Protein AF-A0A350NRB2-F1 (afdb_monomer_lite)

pLDDT: mean 89.44, std 10.89, range [41.53, 98.0]

Foldseek 3Di:
DDDDFLVNLADPDDLPDPQWDDPVVVVVQLVQEDPVQVVLVQVCLPDQDKDKWKWAWDADPNDIGIHIDNGRADDQQAQPPDRRNWIKMWIHHNSDIIIGTGFLSSLCVSLVHDPPDDPPVDDRNVSSRDSSPDHRPVVVVVCCVPPVVVVVVVVVVQADPVRHGD

Sequence (166 aa):
HQQHYLSSIVERIPHYHSTWWDEVRTQKFIESLSELQNKRLRQLQRCQETQWRTAYRRTRNGKAVWEIRQDEIAGCLRTARGGSSKQALIETSHGKVYVRWLTPREYARLQGVPDTFHIDHVKDSQAYFGFGDAVCLPVIRWIAKHYLLPALAENRIRRLPDGSPR

Secondary structure (DSSP, 8-state):
-----HHHHS----TTSTTBPPHHHHHHHHHTS-HHHHHHHHHHHT-SS-EEEEEEEEEETTEEEEEE-SSSSPPPP---SSGGGSEEEEEEETTEEEEEEPPHHHHHHHTT--TTS--TTS-HHHHHHHHHH---HHHHHHHIIIIIHHHHHHHHHTB-TTS-B-

Radius of gyration: 20.89 Å; chains: 1; bounding box: 60×34×57 Å

Structure (mmCIF, N/CA/C/O backbone):
data_AF-A0A350NRB2-F1
#
_entry.id   AF-A0A350NRB2-F1
#
loop_
_atom_site.group_PDB
_atom_site.id
_atom_site.type_symbol
_atom_site.label_atom_id
_atom_site.label_alt_id
_atom_site.label_comp_id
_atom_site.label_asym_id
_atom_site.label_entity_id
_atom_site.label_seq_id
_atom_site.pdbx_PDB_ins_code
_atom_site.Cartn_x
_atom_site.Cartn_y
_atom_site.Cartn_z
_atom_site.occupancy
_atom_site.B_iso_or_equiv
_atom_site.auth_seq_id
_atom_site.auth_comp_id
_atom_site.auth_asym_id
_atom_site.auth_atom_id
_atom_site.pdbx_PDB_model_num
ATOM 1 N N . HIS A 1 1 ? -4.257 6.708 -21.829 1.00 41.53 1 HIS A N 1
ATOM 2 C CA . HIS A 1 1 ? -3.647 6.650 -20.486 1.00 41.53 1 HIS A CA 1
ATOM 3 C C . HIS A 1 1 ? -4.463 5.690 -19.634 1.00 41.53 1 HIS A C 1
ATOM 5 O O . HIS A 1 1 ? -5.612 5.994 -19.356 1.00 41.53 1 HIS A O 1
ATOM 11 N N . GLN A 1 2 ? -3.930 4.515 -19.290 1.00 50.62 2 GLN A N 1
ATOM 12 C CA . GLN A 1 2 ? -4.568 3.643 -18.297 1.00 50.62 2 GLN A CA 1
ATOM 13 C C . GLN A 1 2 ? -4.294 4.239 -16.916 1.00 50.62 2 GLN A C 1
ATOM 15 O O . GLN A 1 2 ? -3.140 4.396 -16.522 1.00 50.62 2 GLN A O 1
ATOM 20 N N . GLN A 1 3 ? -5.346 4.645 -16.213 1.00 52.81 3 GLN A N 1
ATOM 21 C CA . GLN A 1 3 ? -5.234 5.121 -14.843 1.00 52.81 3 GLN A CA 1
ATOM 22 C C . GLN A 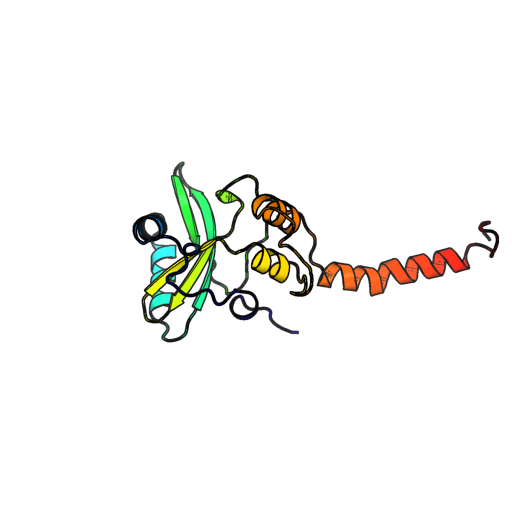1 3 ? -5.210 3.892 -13.926 1.00 52.81 3 GLN A C 1
ATOM 24 O O . GLN A 1 3 ? -6.184 3.148 -13.847 1.00 52.81 3 GLN A O 1
ATOM 29 N N . HIS A 1 4 ? -4.065 3.626 -13.297 1.00 66.06 4 HIS A N 1
ATOM 30 C CA . HIS A 1 4 ? -3.897 2.483 -12.400 1.00 66.06 4 HIS A CA 1
ATOM 31 C C . HIS A 1 4 ? -4.423 2.842 -11.008 1.00 66.06 4 HIS A C 1
ATOM 33 O O . HIS A 1 4 ? -3.705 3.413 -10.189 1.00 66.06 4 HIS A O 1
ATOM 39 N N . TYR A 1 5 ? -5.694 2.533 -10.757 1.00 84.50 5 TYR A N 1
ATOM 40 C CA . TYR A 1 5 ? -6.313 2.678 -9.440 1.00 84.50 5 TYR A CA 1
ATOM 41 C C . TYR A 1 5 ? -5.927 1.525 -8.512 1.00 84.50 5 TYR A C 1
ATOM 43 O O . TYR A 1 5 ? -5.703 0.400 -8.974 1.00 84.50 5 TYR A O 1
ATOM 51 N N . LEU A 1 6 ? -5.919 1.773 -7.196 1.00 89.50 6 LEU A N 1
ATOM 52 C CA . LEU A 1 6 ? -5.667 0.739 -6.183 1.00 89.50 6 LEU A CA 1
ATOM 53 C C . LEU A 1 6 ? -6.552 -0.506 -6.372 1.00 89.50 6 LEU A C 1
ATOM 55 O O . LEU A 1 6 ? -6.081 -1.632 -6.238 1.00 89.50 6 LEU A O 1
ATOM 59 N N . SER A 1 7 ? -7.812 -0.327 -6.766 1.00 91.00 7 SER A N 1
ATOM 60 C CA . SER A 1 7 ? -8.747 -1.428 -7.030 1.00 91.00 7 SER A CA 1
ATOM 61 C C . SER A 1 7 ? -8.220 -2.461 -8.040 1.00 91.00 7 SER A C 1
ATOM 63 O O . SER A 1 7 ? -8.561 -3.640 -7.917 1.00 91.00 7 SER A O 1
ATOM 65 N N . SER A 1 8 ? -7.371 -2.048 -8.989 1.00 90.56 8 SER A N 1
ATOM 66 C CA . SER A 1 8 ? -6.782 -2.907 -10.029 1.00 90.56 8 SER A CA 1
ATOM 67 C C . SER A 1 8 ? -5.518 -3.654 -9.595 1.00 90.56 8 SER A C 1
ATOM 69 O O . SER A 1 8 ? -5.145 -4.636 -10.230 1.00 90.56 8 SER A O 1
ATOM 71 N N . ILE A 1 9 ? -4.858 -3.211 -8.522 1.00 92.12 9 ILE A N 1
ATOM 72 C CA . ILE A 1 9 ? -3.605 -3.818 -8.055 1.00 92.12 9 ILE A CA 1
ATOM 73 C C . ILE A 1 9 ? -3.805 -4.695 -6.821 1.00 92.12 9 ILE A C 1
ATOM 75 O O . ILE A 1 9 ? -3.019 -5.618 -6.606 1.00 92.12 9 ILE A O 1
ATOM 79 N N . VAL A 1 10 ? -4.821 -4.398 -6.003 1.00 95.19 10 VAL A N 1
ATOM 80 C CA . VAL A 1 10 ? -4.997 -5.041 -4.699 1.00 95.19 10 VAL A CA 1
ATOM 81 C C . VAL A 1 10 ? -5.550 -6.455 -4.830 1.00 95.19 10 VAL A C 1
ATOM 83 O O . VAL A 1 10 ? -6.479 -6.721 -5.594 1.00 95.19 10 VAL A O 1
ATOM 86 N N . GLU A 1 11 ? -4.985 -7.377 -4.065 1.00 95.56 11 GLU A N 1
ATOM 87 C CA . GLU A 1 11 ? -5.431 -8.759 -3.980 1.00 95.56 11 GLU A CA 1
ATOM 88 C C . GLU A 1 11 ? -6.779 -8.853 -3.265 1.00 95.56 11 GLU A C 1
ATOM 90 O O . GLU A 1 11 ? -7.020 -8.214 -2.235 1.00 95.56 11 GLU A O 1
ATOM 95 N N . ARG A 1 12 ? -7.668 -9.681 -3.820 1.00 95.19 12 ARG A N 1
ATOM 96 C CA . ARG A 1 12 ? -8.990 -9.973 -3.260 1.00 95.19 12 ARG A CA 1
ATOM 97 C C . ARG A 1 12 ? -8.861 -11.076 -2.214 1.00 95.19 12 ARG A 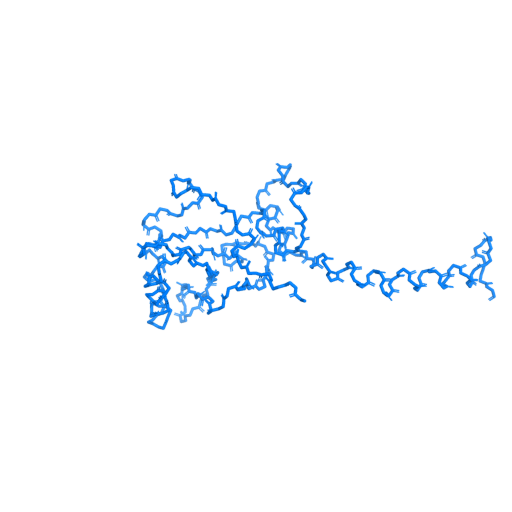C 1
ATOM 99 O O . ARG A 1 12 ? -9.127 -12.241 -2.484 1.00 95.19 12 ARG A O 1
ATOM 106 N N . ILE A 1 13 ? -8.388 -10.692 -1.033 1.00 96.06 13 ILE A N 1
ATOM 107 C CA . ILE A 1 13 ? -8.160 -11.608 0.087 1.00 96.06 13 ILE A CA 1
ATOM 108 C C . ILE A 1 13 ? -9.407 -11.633 0.985 1.00 96.06 13 ILE A C 1
ATOM 110 O O . ILE A 1 13 ? -9.800 -10.567 1.466 1.00 96.06 13 ILE A O 1
ATOM 114 N N . PRO A 1 14 ? -10.002 -12.806 1.279 1.00 96.44 14 PRO A N 1
ATOM 115 C CA . PRO A 1 14 ? -11.158 -12.899 2.169 1.00 96.44 14 PRO A CA 1
ATOM 116 C C . PRO A 1 14 ? -10.893 -12.288 3.550 1.00 96.44 14 PRO A C 1
ATOM 118 O O . PRO A 1 14 ? -9.805 -12.447 4.105 1.00 96.44 14 PRO A O 1
ATOM 121 N N . HIS A 1 15 ? -11.890 -11.619 4.138 1.00 95.38 15 HIS A N 1
ATOM 122 C CA . HIS A 1 15 ? -11.724 -10.874 5.399 1.00 95.38 15 HIS A CA 1
ATOM 123 C C . HIS A 1 15 ? -11.371 -11.745 6.615 1.00 95.38 15 HIS A C 1
ATOM 125 O O . HIS A 1 15 ? -10.849 -11.225 7.593 1.00 95.38 15 HIS A O 1
ATOM 131 N N . TYR A 1 16 ? -11.608 -13.060 6.558 1.00 94.44 16 TYR A N 1
ATOM 132 C CA . TYR A 1 16 ? -11.218 -14.010 7.611 1.00 94.44 16 TYR A CA 1
ATOM 133 C C . TYR A 1 16 ? -9.739 -14.432 7.548 1.00 94.44 16 TYR A C 1
ATOM 135 O O . TYR A 1 16 ? -9.265 -15.161 8.417 1.00 94.44 16 TYR A O 1
ATOM 143 N N . HIS A 1 17 ? -9.002 -14.029 6.510 1.00 97.50 17 HIS A N 1
ATOM 144 C CA . HIS A 1 17 ? -7.596 -14.386 6.353 1.00 97.50 17 HIS A CA 1
ATOM 145 C C . HIS A 1 17 ? -6.698 -13.586 7.311 1.00 97.50 17 HIS A C 1
ATOM 147 O O . HIS A 1 17 ? -6.865 -12.378 7.477 1.00 97.50 17 HIS A O 1
ATOM 153 N N . SER A 1 18 ? -5.671 -14.230 7.867 1.00 95.94 18 SER A N 1
ATOM 154 C CA . SER A 1 18 ? -4.775 -13.670 8.898 1.00 95.94 18 SER A CA 1
ATOM 155 C C . SER A 1 18 ? -3.892 -12.499 8.442 1.00 95.94 18 SER A C 1
ATOM 157 O O . SER A 1 18 ? -3.223 -11.860 9.253 1.00 95.94 18 SER A O 1
ATOM 159 N N . THR A 1 19 ? -3.874 -12.192 7.143 1.00 95.62 19 THR A N 1
ATOM 160 C CA . THR A 1 19 ? -3.226 -10.982 6.607 1.00 95.62 19 THR A CA 1
ATOM 161 C C . THR A 1 19 ? -3.927 -9.706 7.054 1.00 95.62 19 THR A C 1
ATOM 163 O O . THR A 1 19 ? -3.277 -8.662 7.162 1.00 95.62 19 THR A O 1
ATOM 166 N N . TRP A 1 20 ? -5.243 -9.777 7.269 1.00 97.88 20 TRP A N 1
ATOM 167 C CA . TRP A 1 20 ? -6.020 -8.678 7.820 1.00 97.88 20 TRP A CA 1
ATOM 168 C C . TRP A 1 20 ? -5.684 -8.496 9.292 1.00 97.88 20 TRP A C 1
ATOM 170 O O . TRP A 1 20 ? -5.457 -9.453 10.028 1.00 97.88 20 TRP A O 1
ATOM 180 N N . TRP A 1 21 ? -5.576 -7.242 9.714 1.00 97.56 21 TRP A N 1
ATOM 181 C CA . 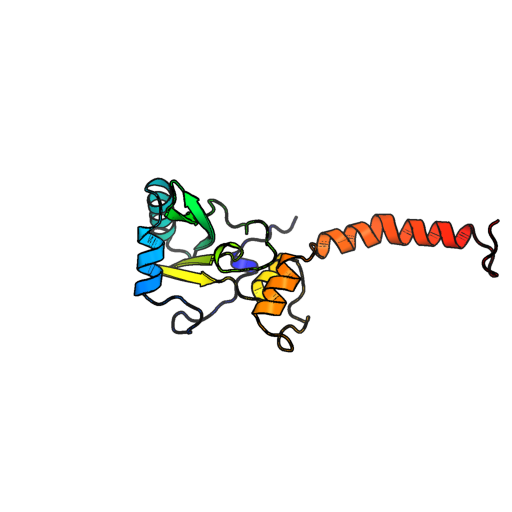TRP A 1 21 ? -5.358 -6.934 11.114 1.00 97.56 21 TRP A CA 1
ATOM 182 C C . TRP A 1 21 ? -6.589 -7.328 11.918 1.00 97.56 21 TRP A C 1
ATOM 184 O O . TRP A 1 21 ? -7.718 -7.086 11.494 1.00 97.56 21 TRP A O 1
ATOM 194 N N . ASP A 1 22 ? -6.350 -7.893 13.098 1.00 97.44 22 ASP A N 1
ATOM 195 C CA . ASP A 1 22 ? -7.407 -8.128 14.072 1.00 97.44 22 ASP A CA 1
ATOM 196 C C . ASP A 1 22 ? -8.091 -6.816 14.502 1.00 97.44 22 ASP A C 1
ATOM 198 O O . ASP A 1 22 ? -7.633 -5.696 14.222 1.00 97.44 22 ASP A O 1
ATOM 202 N N . GLU A 1 23 ? -9.218 -6.959 15.193 1.00 96.12 23 GLU A N 1
ATOM 203 C CA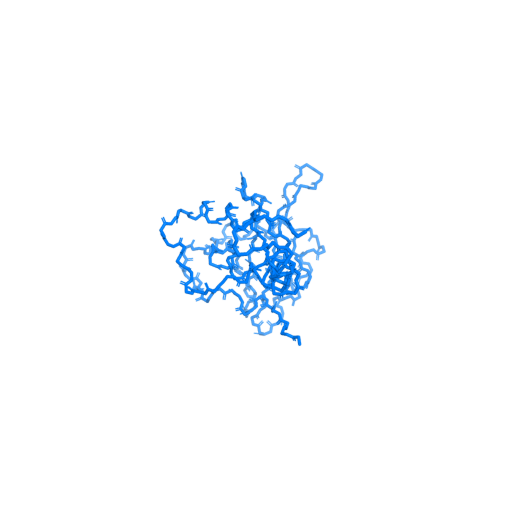 . GLU A 1 23 ? -10.031 -5.835 15.654 1.00 96.12 23 GLU A CA 1
ATOM 204 C C . GL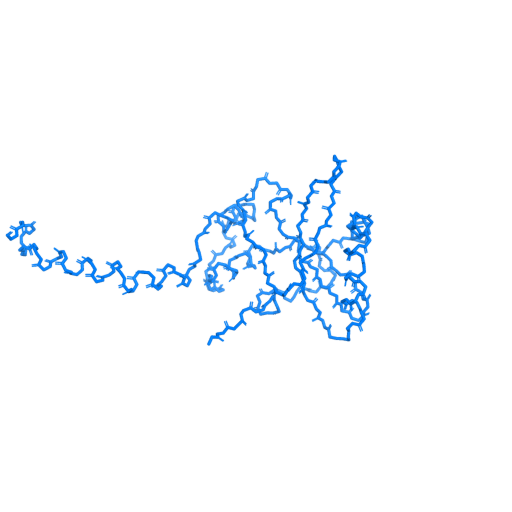U A 1 23 ? -9.246 -4.908 16.588 1.00 96.12 23 GLU A C 1
ATOM 206 O O . GLU A 1 23 ? -9.300 -3.689 16.436 1.00 96.12 23 GLU A O 1
ATOM 211 N N . VAL A 1 24 ? -8.437 -5.466 17.496 1.00 97.69 24 VAL A N 1
ATOM 212 C CA . VAL A 1 24 ? -7.639 -4.700 18.467 1.00 97.69 24 VAL A CA 1
ATOM 213 C C . VAL A 1 24 ? -6.630 -3.800 17.754 1.00 97.69 24 VAL A C 1
ATOM 215 O O . VAL A 1 24 ? -6.453 -2.627 18.092 1.00 97.69 24 VAL A O 1
ATOM 218 N N . ARG A 1 25 ? -5.941 -4.332 16.750 1.00 96.81 25 ARG A N 1
ATOM 219 C CA . ARG A 1 25 ? -4.947 -3.610 15.964 1.00 96.81 25 ARG A CA 1
ATOM 220 C C . ARG A 1 25 ? -5.597 -2.598 15.029 1.00 96.81 25 ARG A C 1
ATOM 222 O O . ARG A 1 25 ? -5.054 -1.503 14.871 1.00 96.81 25 ARG A O 1
ATOM 229 N N . THR A 1 26 ? -6.736 -2.939 14.437 1.00 97.19 26 THR A N 1
ATOM 230 C CA . THR A 1 26 ? -7.526 -2.018 13.610 1.00 97.19 26 THR A CA 1
ATOM 231 C C . THR A 1 26 ? -8.039 -0.844 14.440 1.00 97.19 26 THR A C 1
ATOM 233 O O . THR A 1 26 ? -7.910 0.308 14.027 1.00 97.19 26 THR A O 1
ATOM 236 N N . GLN A 1 27 ? -8.501 -1.099 15.662 1.00 97.00 27 GLN A N 1
ATOM 237 C CA . GLN A 1 27 ? -8.938 -0.061 16.585 1.00 97.00 27 GLN A CA 1
ATOM 238 C C . GLN A 1 27 ? -7.784 0.879 16.969 1.00 97.00 27 GLN A C 1
ATOM 240 O O . GLN A 1 27 ? -7.914 2.095 16.832 1.00 97.00 27 GLN A O 1
ATOM 245 N N . LYS A 1 28 ? -6.601 0.341 17.304 1.00 96.75 28 LYS A N 1
ATOM 246 C CA . LYS A 1 28 ? -5.389 1.156 17.546 1.00 96.75 28 LYS A CA 1
ATOM 247 C C . LYS A 1 28 ? -4.987 2.005 16.337 1.00 96.75 28 LYS A C 1
ATOM 249 O O . LYS A 1 28 ? -4.442 3.097 16.495 1.00 96.75 28 LYS A O 1
ATOM 254 N N . PHE A 1 29 ? -5.208 1.504 15.121 1.00 96.88 29 PHE A N 1
ATOM 255 C CA . PHE A 1 29 ? -4.998 2.282 13.903 1.00 96.88 29 PHE A CA 1
ATOM 256 C C . PHE A 1 29 ? -5.948 3.482 13.852 1.00 96.88 29 PHE A C 1
ATOM 258 O O . PHE A 1 29 ? -5.467 4.606 13.705 1.00 96.88 29 PHE A O 1
ATOM 265 N N . ILE A 1 30 ? -7.252 3.259 14.045 1.00 96.88 30 ILE A N 1
ATOM 266 C CA . ILE A 1 30 ? -8.292 4.300 14.017 1.00 96.88 30 ILE A CA 1
ATOM 267 C C . ILE A 1 30 ? -8.052 5.354 15.109 1.00 96.88 30 ILE A C 1
ATOM 269 O O . ILE A 1 30 ? -8.092 6.552 14.834 1.00 96.88 30 ILE A O 1
ATOM 273 N N . GLU A 1 31 ? -7.734 4.928 16.331 1.00 96.81 31 GLU A N 1
ATOM 274 C CA . GLU A 1 31 ? -7.469 5.817 17.475 1.00 96.81 31 GLU A CA 1
ATOM 275 C C . GLU A 1 31 ? -6.253 6.722 17.270 1.00 96.81 31 GLU A C 1
ATOM 277 O O . GLU A 1 31 ? -6.182 7.819 17.819 1.00 96.81 31 GLU A O 1
ATOM 282 N N . SER A 1 32 ? -5.290 6.284 16.459 1.00 96.50 32 SER A N 1
ATOM 283 C CA . SER A 1 32 ? -4.105 7.084 16.147 1.00 96.50 32 SER A CA 1
ATOM 284 C C . SER A 1 32 ? -4.345 8.160 15.079 1.00 96.50 32 SER A C 1
ATOM 286 O O . SER A 1 32 ? -3.464 8.991 14.844 1.00 96.50 32 SER A O 1
ATOM 288 N N . LEU A 1 33 ? -5.485 8.114 14.378 1.00 96.75 33 LEU A N 1
ATOM 289 C CA . LEU A 1 33 ? -5.806 9.059 13.314 1.00 96.75 33 LEU A CA 1
ATOM 290 C C . LEU A 1 33 ? -6.106 10.437 13.912 1.00 96.75 33 LEU A C 1
ATOM 292 O O . LEU A 1 33 ? -6.843 10.570 14.888 1.00 96.75 33 LEU A O 1
ATOM 296 N N . SER A 1 34 ? -5.599 11.492 13.273 1.00 95.31 34 SER A N 1
ATOM 297 C CA . SER A 1 34 ? -6.030 12.853 13.604 1.00 95.31 34 SER A CA 1
ATOM 298 C C . SER A 1 34 ? -7.513 13.055 13.278 1.00 95.31 34 SER A C 1
ATOM 300 O O . SER A 1 34 ? -8.099 12.305 12.495 1.00 95.31 34 SER A O 1
ATOM 302 N N . GLU A 1 35 ? -8.128 14.105 13.822 1.00 95.00 35 GLU A N 1
ATOM 303 C CA . GLU A 1 35 ? -9.534 14.431 13.548 1.00 95.00 35 GLU A CA 1
ATOM 304 C C . GLU A 1 35 ? -9.823 14.545 12.040 1.00 95.00 35 GLU A C 1
ATOM 306 O O . GLU A 1 35 ? -10.818 14.014 11.544 1.00 95.00 35 GLU A O 1
ATOM 311 N N . LEU A 1 36 ? -8.907 15.164 11.287 1.00 94.31 36 LEU A N 1
ATOM 312 C CA . LEU A 1 36 ? -8.999 15.275 9.831 1.00 94.31 36 LEU A CA 1
ATOM 313 C C . LEU A 1 36 ? -8.997 13.900 9.145 1.00 94.31 36 LEU A C 1
ATOM 315 O O . LEU A 1 36 ? -9.791 13.658 8.238 1.00 94.31 36 LEU A O 1
ATOM 319 N N . GLN A 1 37 ? -8.120 12.992 9.576 1.00 95.75 37 GLN A N 1
ATOM 320 C CA . GLN A 1 37 ? -8.018 11.647 9.007 1.00 95.75 37 GLN A CA 1
ATOM 321 C C . GLN A 1 37 ? -9.229 10.782 9.379 1.00 95.75 37 GLN A C 1
ATOM 323 O O . GLN A 1 37 ? -9.753 10.059 8.535 1.00 95.75 37 GLN A O 1
ATOM 328 N N . ASN A 1 38 ? -9.742 10.925 10.602 1.00 96.19 38 ASN A N 1
ATOM 329 C CA . ASN A 1 38 ? -10.978 10.282 11.040 1.00 96.19 38 ASN A CA 1
ATOM 330 C C . ASN A 1 38 ? -12.193 10.758 10.232 1.00 96.19 38 ASN A C 1
ATOM 332 O O . ASN A 1 38 ? -13.007 9.942 9.801 1.00 96.19 38 ASN A O 1
ATOM 336 N N . LYS A 1 39 ? -12.309 12.067 9.965 1.00 95.25 39 LYS A N 1
ATOM 337 C CA . LYS A 1 39 ? -13.358 12.616 9.087 1.00 95.25 39 LYS A CA 1
ATOM 338 C C . LYS A 1 39 ? -13.295 12.003 7.685 1.00 95.25 39 LYS A C 1
ATOM 340 O O . LYS A 1 39 ? -14.335 11.616 7.157 1.00 95.25 39 LYS A O 1
ATOM 345 N N . ARG A 1 40 ? -12.094 11.845 7.116 1.00 94.06 40 ARG A N 1
ATOM 346 C CA . ARG A 1 40 ? -11.900 11.171 5.819 1.00 94.06 40 ARG A CA 1
ATOM 347 C C . ARG A 1 40 ? -12.304 9.702 5.858 1.00 94.06 40 ARG A C 1
ATOM 349 O O . ARG A 1 40 ? -13.058 9.271 4.994 1.00 94.06 40 ARG A O 1
ATOM 356 N N . LEU A 1 41 ? -11.862 8.942 6.862 1.00 96.00 41 LEU A N 1
ATOM 357 C CA . LEU A 1 41 ? -12.232 7.530 6.991 1.00 96.00 41 LEU A CA 1
ATOM 358 C C . LEU A 1 41 ? -13.756 7.357 7.054 1.00 96.00 41 LEU A C 1
ATOM 360 O O . LEU A 1 41 ? -14.314 6.533 6.336 1.00 96.00 41 LEU A O 1
ATOM 364 N N . ARG A 1 42 ? -14.443 8.202 7.831 1.00 94.88 42 ARG A N 1
ATOM 365 C CA . ARG A 1 42 ? -15.910 8.190 7.925 1.00 94.88 42 ARG A CA 1
ATOM 366 C C . ARG A 1 42 ? -16.600 8.510 6.600 1.00 94.88 42 ARG A C 1
ATOM 368 O O . ARG A 1 42 ? -17.676 7.981 6.349 1.00 94.88 42 ARG A O 1
ATOM 375 N N . GLN A 1 43 ? -16.022 9.375 5.767 1.00 93.50 43 GLN A N 1
ATOM 376 C CA . GLN A 1 43 ? -16.550 9.638 4.424 1.00 93.50 43 GLN A CA 1
ATOM 377 C C . GLN A 1 43 ? -16.443 8.392 3.541 1.00 93.50 43 GLN A C 1
ATOM 379 O O . GLN A 1 43 ? -17.430 8.029 2.912 1.00 93.50 43 GLN A O 1
ATOM 384 N N . LEU A 1 44 ? -15.300 7.701 3.566 1.00 93.06 44 LEU A N 1
ATOM 385 C CA . LEU A 1 44 ? -15.099 6.457 2.813 1.00 93.06 44 LEU A CA 1
ATOM 386 C C . LEU A 1 44 ? -16.073 5.356 3.260 1.00 93.06 44 LEU A C 1
ATOM 388 O O . LEU A 1 44 ? -16.668 4.685 2.427 1.00 93.06 44 LEU A O 1
ATOM 392 N N . GLN A 1 45 ? -16.315 5.225 4.568 1.00 93.69 45 GLN A N 1
ATOM 393 C CA . GLN A 1 45 ? -17.270 4.250 5.114 1.00 93.69 45 GLN A CA 1
ATOM 394 C C . GLN A 1 45 ? -18.725 4.486 4.686 1.00 93.69 45 GLN A C 1
ATOM 396 O O . GLN A 1 45 ? -19.524 3.554 4.731 1.00 93.69 45 GLN A O 1
ATOM 401 N N . ARG A 1 46 ? -19.095 5.720 4.319 1.00 92.62 46 ARG A N 1
ATOM 402 C CA . ARG A 1 46 ? -20.456 6.046 3.859 1.00 92.62 46 ARG A CA 1
ATOM 403 C C . ARG A 1 46 ? -20.705 5.619 2.414 1.00 92.62 46 ARG A C 1
ATOM 405 O O . ARG A 1 46 ? -21.860 5.582 1.998 1.00 92.62 46 ARG A O 1
ATOM 412 N N . CYS A 1 47 ? -19.655 5.318 1.654 1.00 88.06 47 CYS A N 1
ATOM 413 C CA . CYS A 1 47 ? -19.790 4.780 0.309 1.00 88.06 47 CYS A CA 1
ATOM 414 C C . CYS A 1 47 ? -20.356 3.354 0.370 1.00 88.06 47 CYS A C 1
ATOM 416 O O . CYS A 1 47 ? -19.949 2.545 1.203 1.00 88.06 47 CYS A O 1
ATOM 418 N N . GLN A 1 48 ? -21.301 3.047 -0.522 1.00 86.12 48 GLN A N 1
ATOM 419 C CA . GLN A 1 48 ? -21.847 1.691 -0.645 1.00 86.12 48 GLN A CA 1
ATOM 420 C C . GLN A 1 48 ? -20.883 0.744 -1.367 1.00 86.12 48 GLN A C 1
ATOM 422 O O . GLN A 1 48 ? -20.880 -0.454 -1.099 1.00 86.12 48 GLN A O 1
ATOM 427 N N . GLU A 1 49 ? -20.054 1.288 -2.255 1.00 90.75 49 GLU A N 1
ATOM 428 C CA . GLU A 1 49 ? -19.031 0.543 -2.981 1.00 90.75 49 GLU A CA 1
ATOM 429 C C . GLU A 1 49 ? -17.753 0.392 -2.157 1.00 90.75 49 GLU A C 1
ATOM 431 O O . GLU A 1 49 ? -17.381 1.283 -1.388 1.00 90.75 49 GLU A O 1
ATOM 436 N N . THR A 1 50 ? -17.036 -0.710 -2.377 1.00 92.94 50 THR A N 1
ATOM 437 C CA . THR A 1 50 ? -15.734 -0.941 -1.750 1.00 92.94 50 THR A CA 1
ATOM 438 C C . THR A 1 50 ? -14.720 0.112 -2.196 1.00 92.94 50 THR A C 1
ATOM 440 O O . THR A 1 50 ? -14.401 0.218 -3.379 1.00 92.94 50 THR A O 1
ATOM 443 N N . GLN A 1 51 ? -14.168 0.852 -1.236 1.00 94.69 51 GLN A N 1
ATOM 444 C CA . GLN A 1 51 ? -13.125 1.853 -1.466 1.00 94.69 51 GLN A CA 1
ATOM 445 C C . GLN A 1 51 ? -11.776 1.360 -0.950 1.00 94.69 51 GLN A C 1
ATOM 447 O O . GLN A 1 51 ? -11.698 0.661 0.063 1.00 94.69 51 GLN A O 1
ATOM 452 N N . TRP A 1 52 ? -10.706 1.800 -1.612 1.00 95.56 52 TRP A N 1
ATOM 453 C CA . TRP A 1 52 ? -9.332 1.437 -1.270 1.00 95.56 52 TRP A CA 1
ATOM 454 C C . TRP A 1 52 ? -8.484 2.682 -1.058 1.00 95.56 52 TRP A C 1
ATOM 456 O O . TRP A 1 52 ? -8.421 3.547 -1.932 1.00 95.56 52 TRP A O 1
ATOM 466 N N . ARG A 1 53 ? -7.787 2.778 0.073 1.00 96.12 53 ARG A N 1
ATOM 467 C CA . ARG A 1 53 ? -6.792 3.835 0.320 1.00 96.12 53 ARG A CA 1
ATOM 468 C C . ARG A 1 53 ? -5.529 3.240 0.904 1.00 96.12 53 ARG A C 1
ATOM 470 O O . ARG A 1 53 ? -5.591 2.261 1.643 1.00 96.12 53 ARG A O 1
ATOM 477 N N . THR A 1 54 ? -4.380 3.848 0.621 1.00 95.88 54 THR A N 1
ATOM 478 C CA . THR A 1 54 ? -3.175 3.540 1.393 1.00 95.88 54 THR A CA 1
ATOM 479 C C . THR A 1 54 ? -3.023 4.486 2.574 1.00 95.88 54 THR A C 1
ATOM 481 O O . THR A 1 54 ? -3.494 5.627 2.567 1.00 95.88 54 THR A O 1
ATOM 484 N N . ALA A 1 55 ? -2.338 4.007 3.604 1.00 95.62 55 ALA A N 1
ATOM 485 C CA . ALA A 1 55 ? -1.937 4.803 4.746 1.00 95.62 55 ALA A CA 1
ATOM 486 C C . ALA A 1 55 ? -0.489 4.525 5.129 1.00 95.62 55 ALA A C 1
ATOM 488 O O . ALA A 1 55 ? 0.062 3.446 4.894 1.00 95.62 55 ALA A O 1
ATOM 489 N N . TYR A 1 56 ? 0.132 5.524 5.741 1.00 93.06 56 TYR A N 1
ATOM 490 C CA . TYR A 1 56 ? 1.522 5.463 6.160 1.00 93.0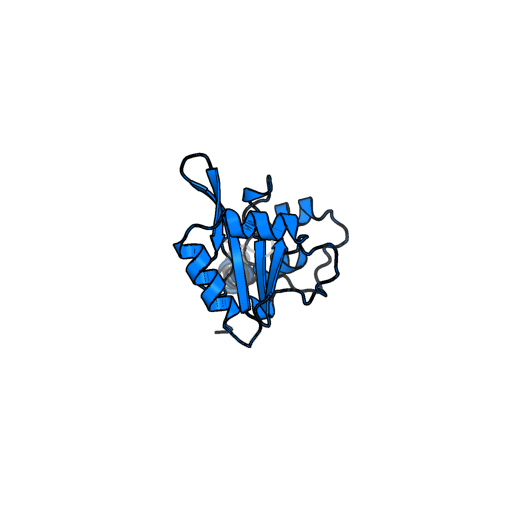6 56 TYR A CA 1
ATOM 491 C C . TYR A 1 56 ? 1.664 5.928 7.607 1.00 93.06 56 TYR A C 1
ATOM 493 O O . TYR A 1 56 ? 0.959 6.822 8.080 1.00 93.06 56 TYR A O 1
ATOM 501 N N . ARG A 1 57 ? 2.603 5.306 8.319 1.00 93.06 57 ARG A N 1
ATOM 502 C CA . ARG A 1 57 ? 2.896 5.642 9.711 1.00 93.06 57 ARG A CA 1
ATOM 503 C C . ARG A 1 57 ? 3.844 6.842 9.761 1.00 93.06 57 ARG A C 1
ATOM 505 O O . ARG A 1 57 ? 4.906 6.819 9.136 1.00 93.06 57 ARG A O 1
ATOM 512 N N . ARG A 1 58 ? 3.486 7.888 10.506 1.00 91.19 58 ARG A N 1
ATOM 513 C CA . ARG A 1 58 ? 4.316 9.081 10.753 1.00 91.19 58 ARG A CA 1
ATOM 514 C C . ARG A 1 58 ? 4.507 9.303 12.240 1.00 91.19 58 ARG A C 1
ATOM 516 O O . ARG A 1 58 ? 3.687 8.879 13.042 1.00 91.19 58 ARG A O 1
ATOM 523 N N . THR A 1 59 ? 5.564 10.020 12.593 1.00 91.75 59 THR A N 1
ATOM 524 C CA . THR A 1 59 ? 5.711 10.579 13.936 1.00 91.75 59 THR A CA 1
ATOM 525 C C . THR A 1 59 ? 5.262 12.035 13.904 1.00 91.75 59 THR A C 1
ATOM 527 O O . THR A 1 59 ? 5.744 12.819 13.083 1.00 91.75 59 THR A O 1
ATOM 530 N N . ARG A 1 60 ? 4.328 12.395 14.782 1.00 91.94 60 ARG A N 1
ATOM 531 C CA . ARG A 1 60 ? 3.855 13.765 15.008 1.00 91.94 60 ARG A CA 1
ATOM 532 C C . ARG A 1 60 ? 3.933 14.039 16.500 1.00 91.94 60 ARG A C 1
ATOM 534 O O . ARG A 1 60 ? 3.416 13.249 17.282 1.00 91.94 60 ARG A O 1
ATOM 541 N N . ASN A 1 61 ? 4.605 15.119 16.894 1.00 91.62 61 ASN A N 1
ATOM 542 C CA . ASN A 1 61 ? 4.765 15.504 18.303 1.00 91.62 61 ASN A CA 1
ATOM 543 C C . ASN A 1 61 ? 5.242 14.332 19.191 1.00 91.62 61 ASN A C 1
ATOM 545 O O . ASN A 1 61 ? 4.664 14.050 20.235 1.00 91.62 61 ASN A O 1
ATOM 549 N N . GLY A 1 62 ? 6.235 13.571 18.712 1.00 91.31 62 GLY A N 1
ATOM 550 C CA . GLY A 1 62 ? 6.781 12.398 19.411 1.00 91.31 62 GLY A CA 1
ATOM 551 C C . GLY A 1 62 ? 5.891 11.145 19.420 1.00 91.31 62 GLY A C 1
ATOM 552 O O . GLY A 1 62 ? 6.339 10.092 19.862 1.00 91.31 62 GLY A O 1
ATOM 553 N N . LYS A 1 63 ? 4.660 11.207 18.896 1.00 91.94 63 LYS A N 1
ATOM 554 C CA . LYS A 1 63 ? 3.714 10.083 18.854 1.00 91.94 63 LYS A CA 1
ATOM 555 C C . LYS A 1 63 ? 3.606 9.500 17.450 1.00 91.94 63 LYS A C 1
ATOM 557 O O . LYS A 1 63 ? 3.560 10.229 16.459 1.00 91.94 63 LYS A O 1
ATOM 562 N N . ALA A 1 64 ? 3.555 8.175 17.359 1.00 91.50 64 ALA A N 1
ATOM 563 C CA . ALA A 1 64 ? 3.322 7.493 16.094 1.00 91.50 64 ALA A CA 1
ATOM 564 C C . ALA A 1 64 ? 1.829 7.528 15.738 1.00 91.50 64 ALA A C 1
ATOM 566 O O . ALA A 1 64 ? 1.003 7.032 16.498 1.00 91.50 64 ALA A O 1
ATOM 567 N N . VAL A 1 65 ? 1.510 8.069 14.569 1.00 95.06 65 VAL A N 1
ATOM 568 C CA . VAL A 1 65 ? 0.154 8.238 14.037 1.00 95.06 65 VAL A CA 1
ATOM 569 C C . VAL A 1 65 ? 0.057 7.663 12.629 1.00 95.06 65 VAL A C 1
ATOM 571 O O . VAL A 1 65 ? 1.070 7.505 11.937 1.00 95.06 65 VAL A O 1
ATOM 574 N N . TRP A 1 66 ? -1.162 7.366 12.194 1.00 96.19 66 TRP A N 1
ATOM 575 C CA . TRP A 1 66 ? -1.452 6.972 10.821 1.00 96.19 66 TRP A CA 1
ATOM 576 C C . TRP A 1 66 ? -2.033 8.141 10.020 1.00 96.19 66 TRP A C 1
ATOM 578 O O . TRP A 1 66 ? -2.838 8.930 10.511 1.00 96.19 66 TRP A O 1
ATOM 588 N N . GLU A 1 67 ? -1.611 8.260 8.765 1.00 95.19 67 GLU A N 1
ATOM 589 C CA . GLU A 1 67 ? -2.140 9.241 7.819 1.00 95.19 67 GLU A CA 1
ATOM 590 C C . GLU A 1 67 ? -2.647 8.513 6.571 1.00 95.19 67 GLU A C 1
ATOM 592 O O . GLU A 1 67 ? -1.893 7.776 5.932 1.00 95.19 67 GLU A O 1
ATOM 597 N N . ILE A 1 68 ? -3.926 8.712 6.240 1.00 95.75 68 ILE A N 1
ATOM 598 C CA . ILE A 1 68 ? -4.605 8.119 5.084 1.00 95.75 68 ILE A CA 1
ATOM 599 C C . ILE A 1 68 ? -4.421 9.045 3.880 1.00 95.75 68 ILE A C 1
ATOM 601 O O . ILE A 1 68 ? -4.554 10.272 3.998 1.00 95.75 68 ILE A O 1
ATOM 605 N N . ARG A 1 69 ? -4.108 8.462 2.719 1.00 93.62 69 ARG A N 1
ATOM 606 C CA . ARG A 1 69 ? -4.081 9.191 1.450 1.00 93.62 69 ARG A CA 1
ATOM 607 C C . ARG A 1 69 ? -5.489 9.589 1.021 1.00 93.62 69 ARG A C 1
ATOM 609 O O . ARG A 1 69 ? -6.456 8.874 1.254 1.00 93.62 69 ARG A O 1
ATOM 616 N N . GLN A 1 70 ? -5.600 10.752 0.394 1.00 89.56 70 GLN A N 1
ATOM 617 C CA . GLN A 1 70 ? -6.882 11.255 -0.096 1.00 89.56 70 GLN A CA 1
ATOM 618 C C . GLN A 1 70 ? -7.300 10.579 -1.412 1.00 89.56 70 GLN A C 1
ATOM 620 O O . GLN A 1 70 ? -8.490 10.382 -1.650 1.00 89.56 70 GLN A O 1
ATOM 625 N N . ASP A 1 71 ? -6.322 10.207 -2.235 1.00 89.62 71 ASP A N 1
ATOM 626 C CA . ASP A 1 71 ? -6.487 9.616 -3.559 1.00 89.62 71 ASP A CA 1
ATOM 627 C C . ASP A 1 71 ? -6.395 8.080 -3.542 1.00 89.62 71 ASP A C 1
ATOM 629 O O . ASP A 1 71 ? -5.993 7.455 -2.560 1.00 89.62 71 ASP A O 1
ATOM 633 N N . GLU A 1 72 ? -6.768 7.463 -4.662 1.00 88.62 72 GLU A N 1
ATOM 634 C CA . GLU A 1 72 ? -6.713 6.008 -4.871 1.00 88.62 72 GLU A CA 1
ATOM 635 C C . GLU A 1 72 ? -5.371 5.548 -5.453 1.00 88.62 72 GLU A C 1
ATOM 637 O O . GLU A 1 72 ? -5.309 4.592 -6.229 1.00 88.62 72 GLU A O 1
ATOM 642 N N . ILE A 1 73 ? -4.301 6.273 -5.133 1.00 88.00 73 ILE A N 1
ATOM 643 C CA . ILE A 1 73 ? -2.952 6.036 -5.642 1.00 88.00 73 ILE A CA 1
ATOM 644 C C . ILE A 1 73 ? -2.072 5.673 -4.449 1.00 88.00 73 ILE A C 1
ATOM 646 O O . ILE A 1 73 ? -2.194 6.253 -3.369 1.00 88.00 73 ILE A O 1
ATOM 650 N N . ALA A 1 74 ? -1.173 4.706 -4.619 1.00 88.19 74 ALA A N 1
ATOM 651 C CA . ALA A 1 74 ? -0.206 4.393 -3.576 1.00 88.19 74 ALA A CA 1
ATOM 652 C C . ALA A 1 74 ? 0.810 5.532 -3.396 1.00 88.19 74 ALA A C 1
ATOM 654 O O . ALA A 1 74 ? 1.173 6.236 -4.337 1.00 88.19 74 ALA A O 1
ATOM 655 N N . GLY A 1 75 ? 1.320 5.699 -2.174 1.00 86.06 75 GLY A N 1
ATOM 656 C CA . GLY A 1 75 ? 2.483 6.556 -1.960 1.00 86.06 75 GLY A CA 1
ATOM 657 C C . GLY A 1 75 ? 3.740 5.933 -2.568 1.00 86.06 75 GLY A C 1
ATOM 658 O O . GLY A 1 75 ? 3.738 4.762 -2.954 1.00 86.06 75 GLY A O 1
ATOM 659 N N . CYS A 1 76 ? 4.844 6.680 -2.584 1.00 86.56 76 CYS A N 1
ATOM 660 C CA . CYS A 1 76 ? 6.133 6.119 -2.981 1.00 86.56 76 CYS A CA 1
ATOM 661 C C . CYS A 1 76 ? 6.475 4.910 -2.101 1.00 86.56 76 CYS A C 1
ATOM 663 O O . CYS A 1 76 ? 6.452 5.000 -0.865 1.00 86.56 76 CYS A O 1
ATOM 665 N N . LEU A 1 77 ? 6.789 3.784 -2.740 1.00 88.56 77 LEU A N 1
ATOM 666 C CA . LEU A 1 77 ? 7.350 2.638 -2.042 1.00 88.56 77 LEU A CA 1
ATOM 667 C C . LEU A 1 77 ? 8.732 3.017 -1.501 1.00 88.56 77 LEU A C 1
ATOM 669 O O . LEU A 1 77 ? 9.423 3.878 -2.043 1.00 88.56 77 LEU A O 1
ATOM 673 N N . ARG A 1 78 ? 9.092 2.422 -0.368 1.00 85.25 78 ARG A N 1
ATOM 674 C CA . ARG A 1 78 ? 10.378 2.639 0.289 1.00 85.25 78 ARG A CA 1
ATOM 675 C C . ARG A 1 78 ? 10.955 1.288 0.639 1.00 85.25 78 ARG A C 1
ATOM 677 O O . ARG A 1 78 ? 10.208 0.389 1.031 1.00 85.25 78 ARG A O 1
ATOM 684 N N . THR A 1 79 ? 12.274 1.191 0.596 1.00 82.94 79 THR A N 1
ATOM 685 C CA . THR A 1 79 ? 13.026 0.040 1.080 1.00 82.94 79 THR A CA 1
ATOM 686 C C . THR A 1 79 ? 12.607 -0.279 2.516 1.00 82.94 79 THR A C 1
ATOM 688 O O . THR A 1 79 ? 12.795 0.525 3.439 1.00 82.94 79 THR A O 1
ATOM 691 N N . ALA A 1 80 ? 11.973 -1.436 2.710 1.00 76.69 80 ALA A N 1
ATOM 692 C CA . ALA A 1 80 ? 11.410 -1.811 3.997 1.00 76.69 80 ALA A CA 1
ATOM 693 C C . ALA A 1 80 ? 12.523 -2.148 5.002 1.00 76.69 80 ALA A C 1
ATOM 695 O O . ALA A 1 80 ? 13.117 -3.219 4.953 1.00 76.69 80 ALA A O 1
ATOM 696 N N . ARG A 1 81 ? 12.783 -1.233 5.943 1.00 72.94 81 ARG A N 1
ATOM 697 C CA . ARG A 1 81 ? 13.674 -1.451 7.104 1.00 72.94 81 ARG A CA 1
ATOM 698 C C . ARG A 1 81 ? 12.903 -1.640 8.418 1.00 72.94 81 ARG A C 1
ATOM 700 O O . ARG A 1 81 ? 13.499 -1.878 9.459 1.00 72.94 81 ARG A O 1
ATOM 707 N N . GLY A 1 82 ? 11.574 -1.506 8.385 1.00 69.88 82 GLY A N 1
ATOM 708 C CA . GLY A 1 82 ? 10.687 -1.642 9.541 1.00 69.88 82 GLY A CA 1
ATOM 709 C C . GLY A 1 82 ? 9.228 -1.318 9.202 1.00 69.88 82 GLY A C 1
ATOM 710 O O . GLY A 1 82 ? 8.879 -1.061 8.053 1.00 69.88 82 GLY A O 1
ATOM 711 N N . GLY A 1 83 ? 8.345 -1.299 10.205 1.00 67.44 83 GLY A N 1
ATOM 712 C CA . GLY A 1 83 ? 6.907 -1.070 9.988 1.00 67.44 83 GLY A CA 1
ATOM 713 C C . GLY A 1 83 ? 6.568 0.286 9.351 1.00 67.44 83 GLY A C 1
ATOM 714 O O . GLY A 1 83 ? 5.650 0.364 8.546 1.00 67.44 83 GLY A O 1
ATOM 715 N N . SER A 1 84 ? 7.330 1.342 9.653 1.00 73.44 84 SER A N 1
ATOM 716 C CA . SER A 1 84 ? 7.074 2.695 9.128 1.00 73.44 84 SER A CA 1
ATOM 717 C C . SER A 1 84 ? 7.473 2.892 7.661 1.00 73.44 84 SER A C 1
ATOM 719 O O . SER A 1 84 ? 7.128 3.912 7.070 1.00 73.44 84 SER A O 1
ATOM 721 N N . SER A 1 85 ? 8.223 1.955 7.071 1.00 79.38 85 SER A N 1
ATOM 722 C CA . SER A 1 85 ? 8.553 1.967 5.636 1.00 79.38 85 SER A CA 1
ATOM 723 C C . SER A 1 85 ? 7.536 1.194 4.793 1.00 79.38 85 SER A C 1
ATOM 725 O O . SER A 1 85 ? 7.566 1.297 3.569 1.00 79.38 85 SER A O 1
ATOM 727 N N . LYS A 1 86 ? 6.612 0.466 5.433 1.00 89.25 86 LYS A N 1
ATOM 728 C CA . LYS A 1 86 ? 5.526 -0.238 4.754 1.00 89.25 86 LYS A CA 1
ATOM 729 C C . LYS A 1 86 ? 4.272 0.625 4.657 1.00 89.25 86 LYS A C 1
ATOM 731 O O . LYS A 1 86 ? 4.007 1.454 5.528 1.00 89.25 86 LYS A O 1
ATOM 736 N N . GLN A 1 87 ? 3.495 0.401 3.603 1.00 93.31 87 GLN A N 1
ATOM 737 C CA . GLN A 1 87 ? 2.179 1.012 3.434 1.00 93.31 87 GLN A CA 1
ATOM 738 C C . GLN A 1 87 ? 1.089 0.048 3.898 1.00 93.31 87 GLN A C 1
ATOM 740 O O . GLN A 1 87 ? 1.102 -1.137 3.554 1.00 93.31 87 GLN A O 1
ATOM 745 N N . ALA A 1 88 ? 0.155 0.564 4.690 1.00 95.81 88 ALA A N 1
ATOM 746 C CA . ALA A 1 88 ? -1.078 -0.138 4.994 1.00 95.81 88 ALA A CA 1
ATOM 747 C C . ALA A 1 88 ? -2.083 0.090 3.861 1.00 95.81 88 ALA A C 1
ATOM 749 O O . ALA A 1 88 ? -2.147 1.187 3.306 1.00 95.81 88 ALA A O 1
ATOM 750 N N . LEU A 1 89 ? -2.857 -0.937 3.539 1.00 97.19 89 LEU A N 1
ATOM 751 C CA . LEU A 1 89 ? -4.055 -0.863 2.726 1.00 97.19 89 LEU A CA 1
ATOM 752 C C . LEU A 1 89 ? -5.262 -0.785 3.653 1.00 97.19 89 LEU A C 1
ATOM 754 O O . LEU A 1 89 ? -5.362 -1.555 4.609 1.00 97.19 89 LEU A O 1
ATOM 758 N N . ILE A 1 90 ? -6.166 0.131 3.342 1.00 97.38 90 ILE A N 1
ATOM 759 C CA . ILE A 1 90 ? -7.467 0.270 3.976 1.00 97.38 90 ILE A CA 1
ATOM 760 C C . ILE A 1 90 ? -8.504 -0.086 2.929 1.00 97.38 90 ILE A C 1
ATOM 762 O O . ILE A 1 90 ? -8.537 0.524 1.858 1.00 97.38 90 ILE A O 1
ATOM 766 N N . GLU A 1 91 ? -9.344 -1.047 3.269 1.00 96.88 91 GLU A N 1
ATOM 767 C CA . GLU A 1 91 ? -10.575 -1.351 2.562 1.00 96.88 91 GLU A CA 1
ATOM 768 C C . GLU A 1 91 ? -11.737 -0.829 3.404 1.00 96.88 91 GLU A C 1
ATOM 770 O O . GLU A 1 91 ? -11.844 -1.151 4.590 1.00 96.88 91 GLU A O 1
ATOM 775 N N . THR A 1 92 ? -12.614 -0.026 2.807 1.00 95.81 92 THR A N 1
ATOM 776 C CA . THR A 1 92 ? -13.910 0.281 3.417 1.00 95.81 92 THR A CA 1
ATOM 777 C C . THR A 1 92 ? -15.012 -0.312 2.566 1.00 95.81 92 THR A C 1
ATOM 779 O O . THR A 1 92 ? -15.131 0.038 1.394 1.00 95.81 92 THR A O 1
ATOM 782 N N . SER A 1 93 ? -15.810 -1.201 3.148 1.00 92.00 93 SER A N 1
ATOM 783 C CA . SER A 1 93 ? -16.895 -1.891 2.452 1.00 92.00 93 SER A CA 1
ATOM 784 C C . SER A 1 93 ? -18.089 -2.028 3.389 1.00 92.00 93 SER A C 1
ATOM 786 O O . SER A 1 93 ? -17.932 -2.457 4.534 1.00 92.00 93 SER A O 1
ATOM 788 N N . HIS A 1 94 ? -19.273 -1.615 2.930 1.00 88.06 94 HIS A N 1
ATOM 789 C CA . HIS A 1 94 ? -20.526 -1.687 3.695 1.00 88.06 94 HIS A CA 1
ATOM 790 C C . HIS A 1 94 ? -20.412 -1.128 5.130 1.00 88.06 94 HIS A C 1
ATOM 792 O O . HIS A 1 94 ? -20.833 -1.756 6.100 1.00 88.06 94 HIS A O 1
ATOM 798 N N . GLY A 1 95 ? -19.778 0.040 5.284 1.00 89.56 95 GLY A N 1
ATOM 799 C CA . GLY A 1 95 ? -19.570 0.691 6.583 1.00 89.56 95 GLY A CA 1
ATOM 800 C C . GLY A 1 95 ? -18.474 0.079 7.465 1.00 89.56 95 GLY A C 1
ATOM 801 O O . GLY A 1 95 ? -18.106 0.683 8.476 1.00 89.56 95 GLY A O 1
ATOM 802 N N . LYS A 1 96 ? -17.904 -1.069 7.091 1.00 93.62 96 LYS A N 1
ATOM 803 C CA . LYS A 1 96 ? -16.797 -1.714 7.809 1.00 93.62 96 LYS A CA 1
ATOM 804 C C . LYS A 1 96 ? -15.447 -1.213 7.307 1.00 93.62 96 LYS A C 1
ATOM 806 O O . LYS A 1 96 ? -15.332 -0.729 6.182 1.00 93.62 96 LYS A O 1
ATOM 811 N N . VAL A 1 97 ? -14.432 -1.325 8.162 1.00 96.81 97 VAL A N 1
ATOM 812 C CA . VAL A 1 97 ? -13.046 -0.946 7.866 1.00 96.81 97 VAL A CA 1
ATOM 813 C C . VAL A 1 97 ? -12.166 -2.161 8.083 1.00 96.81 97 VAL A C 1
ATOM 815 O O . VAL A 1 97 ? -12.143 -2.716 9.179 1.00 96.81 97 VAL A O 1
ATOM 818 N N . TYR A 1 98 ? -11.413 -2.526 7.057 1.00 97.44 98 TYR A N 1
ATOM 819 C CA . TYR A 1 98 ? -10.409 -3.574 7.121 1.00 97.44 98 TYR A CA 1
ATOM 820 C C . TYR A 1 98 ? -9.054 -2.967 6.805 1.00 97.44 98 TYR A C 1
ATOM 822 O O . TYR A 1 98 ? -8.911 -2.179 5.868 1.00 97.44 98 TYR A O 1
ATOM 830 N N . VAL A 1 99 ? -8.049 -3.319 7.601 1.00 98.00 99 VAL A N 1
ATOM 831 C CA . VAL A 1 99 ? -6.698 -2.790 7.431 1.00 98.00 99 VAL A CA 1
ATOM 832 C C . VAL A 1 99 ? -5.713 -3.939 7.370 1.00 98.00 99 VAL A C 1
ATOM 834 O O . VAL A 1 99 ? -5.785 -4.881 8.154 1.00 98.00 99 VAL A O 1
ATOM 837 N N . ARG A 1 100 ? -4.773 -3.866 6.436 1.00 97.12 100 ARG A N 1
ATOM 838 C CA . ARG A 1 100 ? -3.636 -4.784 6.363 1.00 97.12 100 ARG A CA 1
ATOM 839 C C . ARG A 1 100 ? -2.417 -4.086 5.810 1.00 97.12 100 ARG A C 1
ATOM 841 O O . ARG A 1 100 ? -2.489 -2.948 5.367 1.00 97.12 100 ARG A O 1
ATOM 848 N N . TRP A 1 101 ? -1.283 -4.767 5.798 1.00 95.94 101 TRP A N 1
ATOM 849 C CA . TRP A 1 101 ? -0.189 -4.335 4.933 1.00 95.94 101 TRP A CA 1
ATOM 850 C C . TRP A 1 101 ? -0.537 -4.642 3.477 1.00 95.94 101 TRP A C 1
ATOM 852 O O . TRP A 1 101 ? -1.189 -5.653 3.200 1.00 95.94 101 TRP A O 1
ATOM 862 N N . LEU A 1 102 ? -0.079 -3.795 2.556 1.00 95.56 102 LEU A N 1
ATOM 863 C CA . LEU A 1 102 ? 0.049 -4.229 1.167 1.00 95.56 102 LEU A CA 1
ATOM 864 C C . LEU A 1 102 ? 0.967 -5.461 1.117 1.00 95.56 102 LEU A C 1
ATOM 866 O O . LEU A 1 102 ? 1.951 -5.507 1.856 1.00 95.56 102 LEU A O 1
ATOM 870 N N . THR A 1 103 ? 0.642 -6.438 0.279 1.00 95.25 103 THR A N 1
ATOM 871 C CA . THR A 1 103 ? 1.394 -7.690 0.125 1.00 95.25 103 THR A CA 1
ATOM 872 C C . THR A 1 103 ? 2.625 -7.499 -0.767 1.00 95.25 103 THR A C 1
ATOM 874 O O . THR A 1 103 ? 2.725 -6.501 -1.493 1.00 95.25 103 THR A O 1
ATOM 877 N N . PRO A 1 104 ? 3.570 -8.458 -0.791 1.00 94.75 104 PRO A N 1
ATOM 878 C CA . PRO A 1 104 ? 4.683 -8.415 -1.735 1.00 94.75 104 PRO A CA 1
ATOM 879 C C . PRO A 1 104 ? 4.230 -8.405 -3.200 1.00 94.75 104 PRO A C 1
ATOM 881 O O . PRO A 1 104 ? 4.817 -7.702 -4.023 1.00 94.75 104 PRO A O 1
ATOM 884 N N . ARG A 1 105 ? 3.150 -9.129 -3.526 1.00 95.62 105 ARG A N 1
ATOM 885 C CA . ARG A 1 105 ? 2.552 -9.129 -4.867 1.00 95.62 105 ARG A CA 1
ATOM 886 C C . ARG A 1 105 ? 2.022 -7.749 -5.240 1.00 95.62 105 ARG A C 1
ATOM 888 O O . ARG A 1 105 ? 2.263 -7.278 -6.347 1.00 95.62 105 ARG A O 1
ATOM 895 N N . GLU A 1 106 ? 1.348 -7.064 -4.327 1.00 95.62 106 GLU A N 1
ATOM 896 C CA . GLU A 1 106 ? 0.843 -5.712 -4.581 1.00 95.62 106 GLU A CA 1
ATOM 897 C C . GLU A 1 106 ? 1.974 -4.691 -4.734 1.00 95.62 106 GLU A C 1
ATOM 899 O O . GLU A 1 106 ? 1.895 -3.819 -5.597 1.00 95.62 106 GLU A O 1
ATOM 904 N N . TYR A 1 107 ? 3.062 -4.836 -3.969 1.00 94.56 107 TYR A N 1
ATOM 905 C CA . TYR A 1 107 ? 4.296 -4.069 -4.173 1.00 94.56 107 TYR A CA 1
ATOM 906 C C . TYR A 1 107 ? 4.882 -4.296 -5.575 1.00 94.56 107 TYR A C 1
ATOM 908 O O . TYR A 1 107 ? 5.257 -3.336 -6.248 1.00 94.56 107 TYR A O 1
ATOM 916 N N . ALA A 1 108 ? 4.917 -5.545 -6.044 1.00 94.88 108 ALA A N 1
ATOM 917 C CA . ALA A 1 108 ? 5.375 -5.881 -7.389 1.00 94.88 108 ALA A CA 1
ATOM 918 C C . ALA A 1 108 ? 4.488 -5.226 -8.466 1.00 94.88 108 ALA A C 1
ATOM 920 O O . ALA A 1 108 ? 4.995 -4.573 -9.381 1.00 94.88 108 ALA A O 1
ATOM 921 N N . ARG A 1 109 ? 3.158 -5.321 -8.324 1.00 94.69 109 ARG A N 1
ATOM 922 C CA . ARG A 1 109 ? 2.191 -4.696 -9.244 1.00 94.69 109 ARG A CA 1
ATOM 923 C C . ARG A 1 109 ? 2.317 -3.173 -9.273 1.00 94.69 109 ARG A C 1
ATOM 925 O O . ARG A 1 109 ? 2.245 -2.589 -10.349 1.00 94.69 109 ARG A O 1
ATOM 932 N N . LEU A 1 110 ? 2.575 -2.533 -8.128 1.00 93.25 110 LEU A N 1
ATOM 933 C CA . LEU A 1 110 ? 2.861 -1.093 -8.054 1.00 93.25 110 LEU A CA 1
ATOM 934 C C . LEU A 1 110 ? 4.110 -0.691 -8.844 1.00 93.25 110 LEU A C 1
ATOM 936 O O . LEU A 1 110 ? 4.144 0.393 -9.419 1.00 93.25 110 LEU A O 1
ATOM 940 N N . GLN A 1 111 ? 5.111 -1.568 -8.910 1.00 93.31 111 GLN A N 1
ATOM 941 C CA . GLN A 1 111 ? 6.293 -1.388 -9.757 1.00 93.31 111 GLN A CA 1
ATOM 942 C C . GLN A 1 111 ? 6.041 -1.784 -11.224 1.00 93.31 111 GLN A C 1
ATOM 944 O O . GLN A 1 111 ? 6.948 -1.707 -12.051 1.00 93.31 111 GLN A O 1
ATOM 949 N N . GLY A 1 112 ? 4.823 -2.210 -11.573 1.00 93.19 112 GLY A N 1
ATOM 950 C CA . GLY A 1 112 ? 4.433 -2.668 -12.907 1.00 93.19 112 GLY A CA 1
ATOM 951 C C . GLY A 1 112 ? 4.952 -4.060 -13.272 1.00 93.19 112 GLY A C 1
ATOM 952 O O . GLY A 1 112 ? 5.007 -4.402 -14.454 1.00 93.19 112 GLY A O 1
ATOM 953 N N . VAL A 1 113 ? 5.355 -4.857 -12.281 1.00 93.88 113 VAL A N 1
ATOM 954 C CA . VAL A 1 113 ? 5.817 -6.237 -12.468 1.00 93.88 113 VAL A CA 1
ATOM 955 C C . VAL A 1 113 ? 4.606 -7.152 -12.701 1.00 93.88 113 VAL A C 1
ATOM 957 O O . VAL A 1 113 ? 3.645 -7.081 -11.932 1.00 93.88 113 VAL A O 1
ATOM 960 N N . PRO A 1 114 ? 4.622 -8.013 -13.738 1.00 92.69 114 PRO A N 1
ATOM 961 C CA . PRO A 1 114 ? 3.502 -8.901 -14.034 1.00 92.69 114 PRO A CA 1
ATOM 962 C C . PRO A 1 114 ? 3.347 -10.012 -12.987 1.00 92.69 114 PRO A C 1
ATOM 964 O O . PRO A 1 114 ? 4.306 -10.424 -12.329 1.00 92.69 114 PRO A O 1
ATOM 967 N N . ASP A 1 115 ? 2.136 -10.559 -12.894 1.00 93.00 115 ASP A N 1
ATOM 968 C CA . ASP A 1 115 ? 1.815 -11.663 -11.981 1.00 93.00 115 ASP A CA 1
ATOM 969 C C . ASP A 1 115 ? 2.569 -12.960 -12.311 1.00 93.00 115 ASP A C 1
ATOM 971 O O . ASP A 1 115 ? 2.799 -13.773 -11.422 1.00 93.00 115 ASP A O 1
ATOM 975 N N . THR A 1 116 ? 3.044 -13.106 -13.553 1.00 94.56 116 THR A N 1
ATOM 976 C CA . THR A 1 116 ? 3.898 -14.220 -13.994 1.00 94.56 116 THR A CA 1
ATOM 977 C C . THR A 1 116 ? 5.313 -14.183 -13.410 1.00 94.56 116 THR A C 1
ATOM 979 O O . THR A 1 116 ? 6.036 -15.168 -13.508 1.00 94.56 116 THR A O 1
ATOM 982 N N . PHE A 1 117 ? 5.743 -13.068 -12.810 1.00 93.44 117 PHE A N 1
ATOM 983 C CA . PHE A 1 117 ? 7.030 -13.006 -12.121 1.00 93.44 117 PHE A CA 1
ATOM 984 C C . PHE A 1 117 ? 6.928 -13.710 -10.764 1.00 93.44 117 PHE A C 1
ATOM 986 O O . PHE A 1 117 ? 6.176 -13.267 -9.893 1.00 93.44 117 PHE A O 1
ATOM 993 N N . HIS A 1 118 ? 7.686 -14.786 -10.576 1.00 92.06 118 HIS A N 1
ATOM 994 C CA . HIS A 1 118 ? 7.695 -15.575 -9.344 1.00 92.06 118 HIS A CA 1
ATOM 995 C C . HIS A 1 118 ? 8.319 -14.787 -8.181 1.00 92.06 118 HIS A C 1
ATOM 997 O O . HIS A 1 118 ? 9.421 -14.263 -8.308 1.00 92.06 118 HIS A O 1
ATOM 1003 N N . ILE A 1 119 ? 7.617 -14.696 -7.048 1.00 93.25 119 ILE A N 1
ATOM 1004 C CA . ILE A 1 119 ? 8.069 -14.005 -5.816 1.00 93.25 119 ILE A CA 1
ATOM 1005 C C . ILE A 1 119 ? 8.012 -14.907 -4.575 1.00 93.25 119 ILE A C 1
ATOM 1007 O O . ILE A 1 119 ? 8.411 -14.508 -3.490 1.00 93.25 119 ILE A O 1
ATOM 1011 N N . ASP A 1 120 ? 7.490 -16.114 -4.746 1.00 89.56 120 ASP A N 1
ATOM 1012 C CA . ASP A 1 120 ? 7.259 -17.159 -3.750 1.00 89.56 120 ASP A CA 1
ATOM 1013 C C . ASP A 1 120 ? 8.544 -17.846 -3.266 1.00 89.56 120 ASP A C 1
ATOM 1015 O O . ASP A 1 120 ? 8.587 -18.389 -2.166 1.00 89.56 120 ASP A O 1
ATOM 1019 N N . HIS A 1 121 ? 9.613 -17.784 -4.057 1.00 92.00 121 HIS A N 1
ATOM 1020 C CA . HIS A 1 121 ? 10.922 -18.339 -3.707 1.00 92.00 121 HIS A CA 1
ATOM 1021 C C . HIS A 1 121 ? 11.741 -17.459 -2.740 1.00 92.00 121 HIS A C 1
ATOM 1023 O O . HIS A 1 121 ? 12.836 -17.852 -2.336 1.00 92.00 121 HIS A O 1
ATOM 1029 N N . VAL A 1 122 ? 11.245 -16.273 -2.364 1.00 92.44 122 VAL A N 1
ATOM 1030 C CA . VAL A 1 122 ? 11.900 -15.372 -1.402 1.00 92.44 122 VAL A CA 1
ATOM 1031 C C . VAL A 1 122 ? 10.998 -15.078 -0.212 1.00 92.44 122 VAL A C 1
ATOM 1033 O O . VAL A 1 122 ? 9.776 -15.149 -0.289 1.00 92.44 122 VAL A O 1
ATOM 1036 N N . LYS A 1 123 ? 11.602 -14.693 0.916 1.00 93.00 123 LYS A N 1
ATOM 1037 C CA . LYS A 1 123 ? 10.834 -14.250 2.084 1.00 93.00 123 LYS A CA 1
ATOM 1038 C C . LYS A 1 123 ? 10.146 -12.919 1.784 1.00 93.00 123 LYS A C 1
ATOM 1040 O O . LYS A 1 123 ? 10.757 -12.031 1.188 1.00 93.00 123 LYS A O 1
ATOM 1045 N N . ASP A 1 124 ? 8.951 -12.714 2.333 1.00 91.50 124 ASP A N 1
ATOM 1046 C CA . ASP A 1 124 ? 8.216 -11.444 2.267 1.00 91.50 124 ASP A CA 1
ATOM 1047 C C . ASP A 1 124 ? 9.089 -10.221 2.569 1.00 91.50 124 ASP A C 1
ATOM 1049 O O . ASP A 1 124 ? 9.033 -9.217 1.866 1.00 91.50 124 ASP A O 1
ATOM 1053 N N . SER A 1 125 ? 9.934 -10.294 3.603 1.00 90.00 125 SER A N 1
ATOM 1054 C CA . SER A 1 125 ? 10.841 -9.201 3.969 1.00 90.00 125 SER A CA 1
ATOM 1055 C C . SER A 1 125 ? 11.831 -8.846 2.857 1.00 90.00 125 SER A C 1
ATOM 1057 O O . SER A 1 125 ? 12.089 -7.663 2.637 1.00 90.00 125 SER A O 1
ATOM 1059 N N . GLN A 1 126 ? 12.350 -9.844 2.138 1.00 92.00 126 GLN A N 1
ATOM 1060 C CA . GLN A 1 126 ? 13.242 -9.645 0.996 1.00 92.00 126 GLN A CA 1
ATOM 1061 C C . GLN A 1 126 ? 12.479 -9.058 -0.188 1.00 92.00 126 GLN A C 1
ATOM 1063 O O . GLN A 1 126 ? 12.968 -8.125 -0.816 1.00 92.00 126 GLN A O 1
ATOM 1068 N N . ALA A 1 127 ? 11.262 -9.538 -0.448 1.00 93.12 127 ALA A N 1
ATOM 1069 C CA . ALA A 1 127 ? 10.421 -8.991 -1.504 1.00 93.12 127 ALA A CA 1
ATOM 1070 C C . ALA A 1 127 ? 10.038 -7.524 -1.230 1.00 93.12 127 ALA A C 1
ATOM 1072 O O . ALA A 1 127 ? 10.183 -6.678 -2.110 1.00 93.12 127 ALA A O 1
ATOM 1073 N N . TYR A 1 128 ? 9.640 -7.177 -0.000 1.00 92.31 128 TYR A N 1
ATOM 1074 C CA . TYR A 1 128 ? 9.379 -5.784 0.382 1.00 92.31 128 TYR A CA 1
ATOM 1075 C C . TYR A 1 128 ? 10.619 -4.899 0.251 1.00 92.31 128 TYR A C 1
ATOM 1077 O O . TYR A 1 128 ? 10.506 -3.748 -0.169 1.00 92.31 128 TYR A O 1
ATOM 1085 N N . PHE A 1 129 ? 11.793 -5.407 0.633 1.00 91.19 129 PHE A N 1
ATOM 1086 C CA . PHE A 1 129 ? 13.049 -4.686 0.462 1.00 91.19 129 PHE A CA 1
ATOM 1087 C C . PHE A 1 129 ? 13.329 -4.445 -1.026 1.00 91.19 129 PHE A C 1
ATOM 1089 O O . PHE A 1 129 ? 13.485 -3.295 -1.428 1.00 91.19 129 PHE A O 1
ATOM 1096 N N . GLY A 1 130 ? 13.308 -5.507 -1.836 1.00 92.38 130 GLY A N 1
ATOM 1097 C CA . GLY A 1 130 ? 13.603 -5.459 -3.266 1.00 92.38 130 GLY A CA 1
ATOM 1098 C C . GLY A 1 130 ? 12.645 -4.554 -4.034 1.00 92.38 130 GLY A C 1
ATOM 1099 O O . GLY A 1 130 ? 13.086 -3.635 -4.710 1.00 92.38 130 GLY A O 1
ATOM 1100 N N . PHE A 1 131 ? 11.331 -4.732 -3.878 1.00 93.62 131 PHE A N 1
ATOM 1101 C CA . PHE A 1 131 ? 10.351 -3.873 -4.552 1.00 93.62 131 PHE A CA 1
ATOM 1102 C C . PHE A 1 131 ? 10.287 -2.457 -3.977 1.00 93.62 131 PHE A C 1
ATOM 1104 O O . PHE A 1 131 ? 9.869 -1.539 -4.676 1.00 93.62 131 PHE A O 1
ATOM 1111 N N . GLY A 1 132 ? 10.689 -2.258 -2.721 1.00 90.44 132 GLY A N 1
ATOM 1112 C CA . GLY A 1 132 ? 10.801 -0.932 -2.120 1.00 90.44 132 GLY A CA 1
ATOM 1113 C C . GLY A 1 132 ? 11.977 -0.109 -2.652 1.00 90.44 132 GLY A C 1
ATOM 1114 O O . GLY A 1 132 ? 11.906 1.115 -2.597 1.00 90.44 132 GLY A O 1
ATOM 1115 N N . ASP A 1 133 ? 13.021 -0.777 -3.149 1.00 90.69 133 ASP A N 1
ATOM 1116 C CA . ASP A 1 133 ? 14.229 -0.181 -3.744 1.00 90.69 133 ASP A CA 1
ATOM 1117 C C . ASP A 1 133 ? 14.217 -0.215 -5.286 1.00 90.69 133 ASP A C 1
ATOM 1119 O O . ASP A 1 133 ? 15.039 0.411 -5.950 1.00 90.69 133 ASP A O 1
ATOM 1123 N N . ALA A 1 134 ? 13.273 -0.959 -5.867 1.00 89.19 134 ALA A N 1
ATOM 1124 C CA . ALA A 1 134 ? 13.139 -1.120 -7.304 1.00 89.19 134 ALA A CA 1
ATOM 1125 C C . ALA A 1 134 ? 12.673 0.160 -8.012 1.00 89.19 134 ALA A C 1
ATOM 1127 O O . ALA A 1 134 ? 12.030 1.050 -7.449 1.00 89.19 134 ALA A O 1
ATOM 1128 N N . VAL A 1 135 ? 12.940 0.180 -9.314 1.00 88.62 135 VAL A N 1
ATOM 1129 C CA . VAL A 1 135 ? 12.471 1.192 -10.259 1.00 88.62 135 VAL A CA 1
ATOM 1130 C C . VAL A 1 135 ? 11.231 0.705 -11.011 1.00 88.62 135 VAL A C 1
ATOM 1132 O O . VAL A 1 135 ? 11.087 -0.483 -11.300 1.00 88.62 135 VAL A O 1
ATOM 1135 N N . CYS A 1 136 ? 10.354 1.641 -11.374 1.00 91.44 136 CYS A N 1
ATOM 1136 C CA . CYS A 1 136 ? 9.092 1.346 -12.050 1.00 91.44 136 CYS A CA 1
ATOM 1137 C C . CYS A 1 136 ? 9.334 0.753 -13.451 1.00 91.44 136 CYS A C 1
ATOM 1139 O O . CYS A 1 136 ? 9.862 1.419 -14.348 1.00 91.44 136 CYS A O 1
ATOM 1141 N N . LEU A 1 137 ? 8.926 -0.504 -13.654 1.00 93.25 137 LEU A N 1
ATOM 1142 C CA . LEU A 1 137 ? 9.200 -1.287 -14.860 1.00 93.25 137 LEU A CA 1
ATOM 1143 C C . LEU A 1 137 ? 8.683 -0.623 -16.151 1.00 93.25 137 LEU A C 1
ATOM 1145 O O . LEU A 1 137 ? 9.444 -0.582 -17.121 1.00 93.25 137 LEU A O 1
ATOM 1149 N N . PRO A 1 138 ? 7.452 -0.069 -16.213 1.00 92.44 138 PRO A N 1
ATOM 1150 C CA . PRO A 1 138 ? 6.985 0.683 -17.377 1.00 92.44 138 PRO A CA 1
ATOM 1151 C C . PRO A 1 138 ? 7.910 1.837 -17.778 1.00 92.44 138 PRO A C 1
ATOM 1153 O O . PRO A 1 138 ? 8.173 2.023 -18.966 1.00 92.44 138 PRO A O 1
ATOM 1156 N N . VAL A 1 139 ? 8.446 2.574 -16.799 1.00 93.62 139 VAL A N 1
ATOM 1157 C CA . VAL A 1 139 ? 9.346 3.709 -17.047 1.00 93.62 139 VAL A CA 1
ATOM 1158 C C . VAL A 1 139 ? 10.665 3.214 -17.629 1.00 93.62 139 VAL A C 1
ATOM 1160 O O . VAL A 1 139 ? 11.106 3.713 -18.662 1.00 93.62 139 VAL A O 1
ATOM 1163 N N . ILE A 1 140 ? 11.263 2.181 -17.030 1.00 94.62 140 ILE A N 1
ATOM 1164 C CA . ILE A 1 140 ? 12.516 1.604 -17.533 1.00 94.62 140 ILE A CA 1
ATOM 1165 C C . ILE A 1 140 ? 12.341 1.004 -18.927 1.00 94.62 140 ILE A C 1
ATOM 1167 O O . ILE A 1 140 ? 13.196 1.211 -19.783 1.00 94.62 140 ILE A O 1
ATOM 1171 N N . ARG A 1 141 ? 11.226 0.316 -19.202 1.00 94.62 141 ARG A N 1
ATOM 1172 C CA . ARG A 1 141 ? 10.921 -0.207 -20.545 1.00 94.62 141 ARG A CA 1
ATOM 1173 C C . ARG A 1 141 ? 10.853 0.905 -21.584 1.00 94.62 141 ARG A C 1
ATOM 1175 O O . ARG A 1 141 ? 11.383 0.743 -22.682 1.00 94.62 141 ARG A O 1
ATOM 1182 N N . TRP A 1 142 ? 10.226 2.027 -21.240 1.00 96.31 142 TRP A N 1
ATOM 1183 C CA . TRP A 1 142 ? 10.154 3.184 -22.123 1.00 96.31 142 TRP A CA 1
ATOM 1184 C C . TRP A 1 142 ? 11.543 3.797 -22.361 1.00 96.31 142 TRP A C 1
ATOM 1186 O O . TRP A 1 142 ? 11.950 3.944 -23.512 1.00 96.31 142 TRP A O 1
ATOM 1196 N N . ILE A 1 143 ? 12.318 4.056 -21.300 1.00 96.19 143 ILE A N 1
ATOM 1197 C CA . ILE A 1 143 ? 13.688 4.591 -21.410 1.00 96.19 143 ILE A CA 1
ATOM 1198 C C . ILE A 1 143 ? 14.567 3.660 -22.254 1.00 96.19 143 ILE A C 1
ATOM 1200 O O . ILE A 1 143 ? 15.277 4.112 -23.152 1.00 96.19 143 ILE A O 1
ATOM 1204 N N . ALA A 1 144 ? 14.493 2.350 -22.011 1.00 95.56 144 ALA A N 1
ATOM 1205 C CA . ALA A 1 144 ? 15.260 1.364 -22.755 1.00 95.56 144 ALA A CA 1
ATOM 1206 C C . ALA A 1 144 ? 14.926 1.401 -24.250 1.00 95.56 144 ALA A C 1
ATOM 1208 O O . ALA A 1 144 ? 15.831 1.482 -25.079 1.00 95.56 144 ALA A O 1
ATOM 1209 N N . LYS A 1 145 ? 13.633 1.403 -24.590 1.00 96.19 145 LYS A N 1
ATOM 1210 C CA . LYS A 1 145 ? 13.158 1.435 -25.976 1.00 96.19 145 LYS A CA 1
ATOM 1211 C C . LYS A 1 145 ? 13.563 2.713 -26.712 1.00 96.19 145 LYS A C 1
ATOM 1213 O O . LYS A 1 145 ? 13.920 2.635 -27.882 1.00 96.19 145 LYS A O 1
ATOM 1218 N N . HIS A 1 146 ? 13.478 3.864 -26.050 1.00 96.31 146 HIS A N 1
ATOM 1219 C CA . HIS A 1 146 ? 13.593 5.164 -26.714 1.00 96.31 146 HIS A CA 1
ATOM 1220 C C . HIS A 1 146 ? 14.983 5.801 -26.632 1.00 96.31 146 HIS A C 1
ATOM 1222 O O . HIS A 1 146 ? 15.300 6.625 -27.481 1.00 96.31 146 HIS A O 1
ATOM 1228 N N . TYR A 1 147 ? 15.816 5.414 -25.663 1.00 93.81 147 TYR A N 1
ATOM 1229 C CA . TYR A 1 147 ? 17.137 6.021 -25.461 1.00 93.81 147 TYR A CA 1
ATOM 1230 C C . TYR A 1 147 ? 18.263 4.992 -25.462 1.00 93.81 147 TYR A C 1
ATOM 1232 O O . TYR A 1 147 ? 19.223 5.138 -26.215 1.00 93.81 147 TYR A O 1
ATOM 1240 N N . LEU A 1 148 ? 18.154 3.930 -24.656 1.00 93.38 148 LEU A N 1
ATOM 1241 C CA . LEU A 1 148 ? 19.275 2.997 -24.479 1.00 93.38 148 LEU A CA 1
ATOM 1242 C C . LEU A 1 148 ? 19.522 2.146 -25.729 1.00 93.38 148 LEU A C 1
ATOM 1244 O O . LEU A 1 148 ? 20.652 2.062 -26.202 1.00 93.38 148 LEU A O 1
ATOM 1248 N N . LEU A 1 149 ? 18.475 1.522 -26.276 1.00 94.06 149 LEU A N 1
ATOM 1249 C CA . LEU A 1 149 ? 18.607 0.663 -27.454 1.00 94.06 149 LEU A CA 1
ATOM 1250 C C . LEU A 1 149 ? 19.068 1.445 -28.700 1.00 94.06 149 LEU A C 1
ATOM 1252 O O . LEU A 1 149 ? 20.003 0.969 -29.349 1.00 94.06 149 LEU A O 1
ATOM 1256 N N . PRO A 1 150 ? 18.525 2.642 -29.014 1.00 93.56 150 PRO A N 1
ATOM 1257 C CA . PRO A 1 150 ? 19.044 3.467 -30.107 1.00 93.56 150 PRO A CA 1
ATOM 1258 C C . PRO A 1 150 ? 20.516 3.863 -29.927 1.00 93.56 150 PRO A C 1
ATOM 1260 O O . PRO A 1 150 ? 21.323 3.633 -30.826 1.00 93.56 150 PRO A O 1
ATOM 1263 N N . ALA A 1 151 ? 20.908 4.356 -28.747 1.00 90.75 151 ALA A N 1
ATOM 1264 C CA . ALA A 1 151 ? 22.288 4.778 -28.492 1.00 90.75 151 ALA A CA 1
ATOM 1265 C C . ALA A 1 151 ? 23.301 3.619 -28.599 1.00 90.75 151 ALA A C 1
ATOM 1267 O O . ALA A 1 151 ? 24.443 3.805 -29.029 1.00 90.75 151 ALA A O 1
ATOM 1268 N N . LEU A 1 152 ? 22.898 2.400 -28.226 1.00 90.56 152 LEU A N 1
ATOM 1269 C CA . LEU A 1 152 ? 23.724 1.201 -28.395 1.00 90.56 152 LEU A CA 1
ATOM 1270 C C . LEU A 1 152 ? 23.829 0.760 -29.860 1.00 90.56 152 LEU A C 1
ATOM 1272 O O . LEU A 1 152 ? 24.867 0.226 -30.257 1.00 90.56 152 LEU A O 1
ATOM 1276 N N . ALA A 1 153 ? 22.777 0.957 -30.658 1.00 86.81 153 ALA A N 1
ATOM 1277 C CA . ALA A 1 153 ? 22.801 0.666 -32.089 1.00 86.81 153 ALA A CA 1
ATOM 1278 C C . ALA A 1 153 ? 23.737 1.633 -32.834 1.00 86.81 153 ALA A C 1
ATOM 1280 O O . ALA A 1 153 ? 24.590 1.189 -33.599 1.00 86.81 153 ALA A O 1
ATOM 1281 N N . GLU A 1 154 ? 23.663 2.933 -32.538 1.00 78.25 154 GLU A N 1
ATOM 1282 C CA . GLU A 1 154 ? 24.560 3.945 -33.113 1.00 78.25 154 GLU A CA 1
ATOM 1283 C C . GLU A 1 154 ? 26.032 3.692 -32.758 1.00 78.25 154 GLU A C 1
ATOM 1285 O O . GLU A 1 154 ? 26.905 3.751 -33.625 1.00 78.25 154 GLU A O 1
ATOM 1290 N N . ASN A 1 155 ? 26.322 3.343 -31.499 1.00 70.88 155 ASN A N 1
ATOM 1291 C CA . ASN A 1 155 ? 27.683 3.006 -31.077 1.00 70.88 155 ASN A CA 1
ATOM 1292 C C . ASN A 1 155 ? 28.227 1.738 -31.748 1.00 70.88 155 ASN A C 1
ATOM 1294 O O . ASN A 1 155 ? 29.427 1.664 -32.005 1.00 70.88 155 ASN A O 1
ATOM 1298 N N . ARG A 1 156 ? 27.371 0.755 -32.065 1.00 66.00 156 ARG A N 1
ATOM 1299 C CA . ARG A 1 156 ? 27.779 -0.414 -32.860 1.00 66.00 156 ARG A CA 1
ATOM 1300 C C . ARG A 1 156 ? 28.096 -0.054 -34.305 1.00 66.00 156 ARG A C 1
ATOM 1302 O O . ARG A 1 156 ? 29.022 -0.623 -34.853 1.00 66.00 156 ARG A O 1
ATOM 1309 N N . ILE A 1 157 ? 27.382 0.898 -34.905 1.00 59.41 157 ILE A N 1
ATOM 1310 C CA . ILE A 1 157 ? 27.648 1.359 -36.280 1.00 59.41 157 ILE A CA 1
ATOM 1311 C C . ILE A 1 157 ? 28.968 2.150 -36.362 1.00 59.41 157 ILE A C 1
ATOM 1313 O O . ILE A 1 157 ? 29.668 2.102 -37.378 1.00 59.41 157 ILE A O 1
ATOM 1317 N N . ARG A 1 158 ? 29.328 2.865 -35.287 1.00 59.72 158 ARG A N 1
ATOM 1318 C CA . ARG A 1 158 ? 30.596 3.608 -35.170 1.00 59.72 158 ARG A CA 1
ATOM 1319 C C . ARG A 1 158 ? 31.822 2.729 -34.909 1.00 59.72 158 ARG A C 1
ATOM 1321 O O . ARG A 1 158 ? 32.934 3.235 -35.019 1.00 59.72 158 ARG A O 1
ATOM 1328 N N . ARG A 1 159 ? 31.645 1.449 -34.578 1.00 57.84 159 ARG A N 1
ATOM 1329 C CA . ARG A 1 159 ? 32.743 0.478 -34.496 1.00 57.84 159 ARG A CA 1
ATOM 1330 C C . ARG A 1 159 ? 32.716 -0.425 -35.726 1.00 57.84 159 ARG A C 1
ATOM 1332 O O . ARG A 1 159 ? 31.644 -0.810 -36.187 1.00 57.84 159 ARG A O 1
ATOM 1339 N N . LEU A 1 160 ? 33.880 -0.726 -36.291 1.00 59.22 160 LEU A N 1
ATOM 1340 C CA . LEU A 1 160 ? 33.997 -1.708 -37.370 1.00 59.22 160 LEU A CA 1
ATOM 1341 C C . LEU A 1 160 ? 33.634 -3.116 -36.840 1.00 59.22 160 LEU A C 1
ATOM 1343 O O . LEU A 1 160 ? 33.583 -3.314 -35.622 1.00 59.22 160 LEU A O 1
ATOM 1347 N N . PRO A 1 161 ? 33.357 -4.110 -37.710 1.00 64.88 161 PRO A N 1
ATOM 1348 C CA . PRO A 1 161 ? 33.007 -5.473 -37.287 1.00 64.88 161 PRO A CA 1
ATOM 1349 C C . PRO A 1 161 ? 34.038 -6.140 -36.358 1.00 64.88 161 PRO A C 1
ATOM 1351 O O . PRO A 1 161 ? 33.684 -7.060 -35.627 1.00 64.88 161 PRO A O 1
ATOM 1354 N N . ASP A 1 162 ? 35.287 -5.663 -36.359 1.00 76.12 162 ASP A N 1
ATOM 1355 C CA . ASP A 1 162 ? 36.384 -6.107 -35.489 1.00 76.12 162 ASP A CA 1
ATOM 1356 C C . ASP A 1 162 ? 36.464 -5.359 -34.136 1.00 76.12 162 ASP A C 1
ATOM 1358 O O . ASP A 1 162 ? 37.332 -5.645 -33.314 1.00 76.12 162 ASP A O 1
ATOM 1362 N N . GLY A 1 163 ? 35.554 -4.413 -33.873 1.00 63.69 163 GLY A N 1
ATOM 1363 C CA . GLY A 1 163 ? 35.473 -3.656 -32.622 1.00 63.69 163 GLY A CA 1
ATOM 1364 C C . GLY A 1 163 ? 36.342 -2.397 -32.543 1.00 63.69 163 GLY A C 1
ATOM 1365 O O . GLY A 1 163 ? 36.268 -1.695 -31.527 1.00 63.69 163 GLY A O 1
ATOM 1366 N N . SER A 1 164 ? 37.112 -2.073 -33.585 1.00 62.53 164 SER A N 1
ATOM 1367 C CA . SER A 1 164 ? 37.908 -0.844 -33.649 1.00 62.53 164 SER A CA 1
ATOM 1368 C C . SER A 1 164 ? 37.022 0.398 -33.875 1.00 62.53 164 SER A C 1
ATOM 1370 O O . SER A 1 164 ? 35.978 0.302 -34.533 1.00 62.53 164 SER A O 1
ATOM 1372 N N . PRO A 1 165 ? 37.352 1.565 -33.283 1.00 61.41 165 PRO A N 1
ATOM 1373 C CA . PRO A 1 165 ? 36.643 2.811 -33.578 1.00 61.41 165 PRO A CA 1
ATOM 1374 C C . PRO A 1 165 ? 36.867 3.210 -35.047 1.00 61.41 165 PRO A C 1
ATOM 1376 O O . PRO A 1 165 ? 37.977 3.045 -35.549 1.00 61.41 165 PRO A O 1
ATOM 1379 N N . ARG A 1 166 ? 35.823 3.709 -35.725 1.00 57.53 166 ARG A N 1
ATOM 1380 C CA . ARG A 1 166 ? 35.964 4.339 -37.050 1.00 57.53 166 ARG A CA 1
ATOM 1381 C C . ARG A 1 166 ? 36.814 5.603 -37.001 1.00 57.53 166 ARG A C 1
ATOM 1383 O O . ARG A 1 166 ? 36.673 6.353 -36.008 1.00 57.53 166 ARG A O 1
#